Protein AF-A0A2E6H188-F1 (afdb_monomer_lite)

Radius of gyration: 14.77 Å; chains: 1; bounding box: 38×25×34 Å

Sequence (88 aa):
MLISEEVVWAKGRKASEVDKYTTWYSPSPECRLGGFTISTYTHNDFVGVSAHSSDGECNAKFFQIPLDKIEDFCKALVRVKKQVDTNH

Secondary structure (DSSP, 8-state):
-EEEEEEES--TT-HHHHTT-EEEP-SSS-EEE-EEEEEEETT-SEEEEEEEETTEEEEEEEEEEEGGGHHHHHHHHHHHHHHHHHH-

Foldseek 3Di:
DKDKDKDFQAEADDPVRVVRWDFDDDPDPTFTFGIWMWMDDPPDQWIKIFTQGNVGTDPVDIDIDGPVCPVVVVVVVVVVVVVVVVVD

pLDDT: mean 88.63, std 10.49, range [55.62, 98.25]

Structure (mmCIF, N/CA/C/O backbone):
data_AF-A0A2E6H188-F1
#
_entry.id   AF-A0A2E6H188-F1
#
loop_
_atom_site.group_PDB
_atom_site.id
_atom_site.type_symbol
_atom_site.label_atom_id
_atom_site.label_alt_id
_atom_site.label_comp_id
_atom_site.label_asym_id
_atom_site.label_entity_id
_atom_site.label_seq_id
_atom_site.pdbx_PDB_ins_code
_atom_site.Cartn_x
_atom_site.Cartn_y
_atom_site.Cartn_z
_atom_site.occupancy
_atom_site.B_iso_or_equiv
_atom_site.auth_seq_id
_atom_site.auth_comp_id
_atom_site.auth_asym_id
_atom_site.auth_atom_id
_atom_site.pdbx_PDB_model_num
ATOM 1 N N . MET A 1 1 ? -20.036 1.817 -6.877 1.00 88.44 1 MET A N 1
ATOM 2 C CA . MET A 1 1 ? -19.176 2.952 -7.281 1.00 88.44 1 MET A CA 1
ATOM 3 C C . MET A 1 1 ? -17.741 2.620 -6.898 1.00 88.44 1 MET A C 1
ATOM 5 O O . MET A 1 1 ? -17.568 2.031 -5.837 1.00 88.44 1 MET A O 1
ATOM 9 N N . LEU A 1 2 ? -16.762 2.912 -7.761 1.00 93.25 2 LEU A N 1
ATOM 10 C CA . LEU A 1 2 ? -15.333 2.773 -7.446 1.00 93.25 2 LEU A CA 1
ATOM 11 C C . LEU A 1 2 ? -14.862 4.032 -6.711 1.00 93.25 2 LEU A C 1
ATOM 13 O O . LEU A 1 2 ? -15.178 5.140 -7.140 1.00 93.25 2 LEU A O 1
ATOM 17 N N . ILE A 1 3 ? -14.123 3.847 -5.625 1.00 95.19 3 ILE A N 1
ATOM 18 C CA . ILE A 1 3 ? -13.408 4.889 -4.885 1.00 95.19 3 ILE A CA 1
ATOM 19 C C . ILE A 1 3 ? -11.922 4.572 -5.041 1.00 95.19 3 ILE A C 1
ATOM 21 O O . ILE A 1 3 ? -11.538 3.414 -4.869 1.00 95.19 3 ILE A O 1
ATOM 25 N N . SER A 1 4 ? -11.101 5.560 -5.401 1.00 95.38 4 SER A N 1
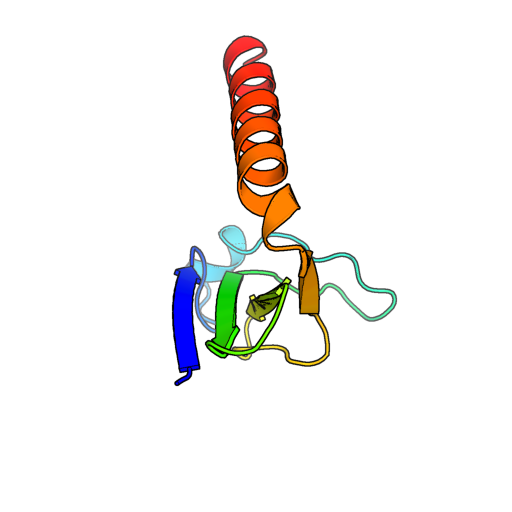ATOM 26 C CA . SER A 1 4 ? -9.675 5.357 -5.663 1.00 95.38 4 SER A CA 1
ATOM 27 C C . SER A 1 4 ? -8.859 6.592 -5.306 1.00 95.38 4 SER A C 1
ATOM 29 O O . SER A 1 4 ? -9.268 7.703 -5.623 1.00 95.38 4 SER A O 1
ATOM 31 N N . GLU A 1 5 ? -7.692 6.372 -4.712 1.00 95.75 5 GLU A N 1
ATOM 32 C CA . GLU A 1 5 ? -6.713 7.387 -4.321 1.00 95.75 5 GLU A CA 1
ATOM 33 C C . GLU A 1 5 ? -5.297 6.910 -4.677 1.00 95.75 5 GLU A C 1
ATOM 35 O O . GLU A 1 5 ? -5.020 5.708 -4.661 1.00 95.75 5 GLU A O 1
ATOM 40 N N . GLU A 1 6 ? -4.385 7.837 -4.977 1.00 94.75 6 GLU A N 1
ATOM 41 C CA . GLU A 1 6 ? -2.987 7.523 -5.302 1.00 94.75 6 GLU A CA 1
ATOM 42 C C . GLU A 1 6 ? -2.012 8.102 -4.273 1.00 94.75 6 GLU A C 1
ATOM 44 O O . GLU A 1 6 ? -2.103 9.264 -3.876 1.00 94.75 6 GLU A O 1
ATOM 49 N N . VAL A 1 7 ? -1.003 7.311 -3.910 1.00 94.25 7 VAL A N 1
ATOM 50 C CA . VAL A 1 7 ? 0.143 7.753 -3.108 1.00 94.25 7 VAL A CA 1
ATOM 51 C C . VAL A 1 7 ? 1.409 7.472 -3.903 1.00 94.25 7 VAL A C 1
ATOM 53 O O . VAL A 1 7 ? 1.766 6.313 -4.084 1.00 94.25 7 VAL A O 1
ATOM 56 N N . VAL A 1 8 ? 2.101 8.511 -4.382 1.00 93.75 8 VAL A N 1
ATOM 57 C CA . VAL A 1 8 ? 3.252 8.342 -5.286 1.00 93.75 8 VAL A CA 1
ATOM 58 C C . VAL A 1 8 ? 4.464 9.151 -4.836 1.00 93.75 8 VAL A C 1
ATOM 60 O O . VAL A 1 8 ? 4.347 10.339 -4.544 1.00 93.75 8 VAL A O 1
ATOM 63 N N . TRP A 1 9 ? 5.637 8.519 -4.838 1.00 93.81 9 TRP A N 1
ATOM 64 C CA . TRP A 1 9 ? 6.926 9.127 -4.487 1.00 93.81 9 TRP A CA 1
ATOM 65 C C . TRP A 1 9 ? 8.026 8.916 -5.545 1.00 93.81 9 TRP A C 1
ATOM 67 O O . TRP A 1 9 ? 9.039 9.611 -5.491 1.00 93.81 9 TRP A O 1
ATOM 77 N N . ALA A 1 10 ? 7.826 8.033 -6.531 1.00 92.06 10 ALA A N 1
ATOM 78 C CA . ALA A 1 10 ? 8.682 7.904 -7.715 1.00 92.06 10 ALA A CA 1
ATOM 79 C C . ALA A 1 10 ? 7.855 7.552 -8.965 1.00 92.06 10 ALA A C 1
ATOM 81 O O . ALA A 1 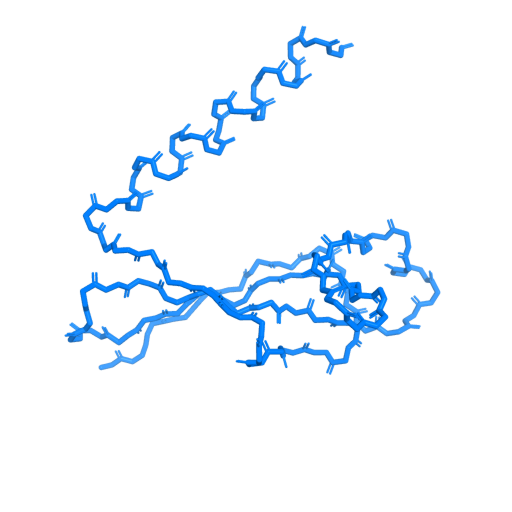10 ? 6.915 6.758 -8.880 1.00 92.06 10 ALA A O 1
ATOM 82 N N . LYS A 1 11 ? 8.182 8.133 -10.130 1.00 88.50 11 LYS A N 1
ATOM 83 C CA . LYS A 1 11 ? 7.436 7.909 -11.388 1.00 88.50 11 LYS A CA 1
ATOM 84 C C . LYS A 1 11 ? 8.329 7.643 -12.600 1.00 88.50 11 LYS A C 1
ATOM 86 O O . LYS A 1 11 ? 9.218 8.420 -12.936 1.00 88.50 11 LYS A O 1
ATOM 91 N N . GLY A 1 12 ? 7.995 6.600 -13.360 1.00 85.06 12 GLY A N 1
ATOM 92 C CA . GLY A 1 12 ? 8.625 6.285 -14.644 1.00 85.06 12 GLY A CA 1
ATOM 93 C C . GLY A 1 12 ? 10.111 5.915 -14.548 1.00 85.06 12 GLY A C 1
ATOM 94 O O . GLY A 1 12 ? 10.642 5.609 -13.485 1.00 85.06 12 GLY A O 1
ATOM 95 N N . ARG A 1 13 ? 10.809 5.938 -15.687 1.00 83.25 13 ARG A N 1
ATOM 96 C CA . ARG A 1 13 ? 12.187 5.418 -15.817 1.00 83.25 13 ARG A CA 1
ATOM 97 C C . ARG A 1 13 ? 13.271 6.502 -15.888 1.00 83.25 13 ARG A C 1
ATOM 99 O O . ARG A 1 13 ? 14.384 6.233 -16.332 1.00 83.25 13 ARG A O 1
ATOM 106 N N . LYS A 1 14 ? 12.954 7.743 -15.506 1.00 86.62 14 LYS A N 1
ATOM 107 C CA . LYS A 1 14 ? 13.923 8.852 -15.550 1.00 86.62 14 LYS A CA 1
ATOM 108 C C . LYS A 1 14 ? 15.038 8.619 -14.530 1.00 86.62 14 LYS A C 1
ATOM 110 O O . LYS A 1 14 ? 14.758 8.212 -13.408 1.00 86.62 14 LYS A O 1
ATOM 115 N N . ALA A 1 15 ? 16.279 8.949 -14.891 1.00 83.31 15 ALA A N 1
ATOM 116 C CA . ALA A 1 15 ? 17.431 8.815 -13.993 1.00 83.31 15 ALA A CA 1
ATOM 117 C C . ALA A 1 15 ? 17.223 9.554 -12.656 1.00 83.31 15 ALA A C 1
ATOM 119 O O . ALA A 1 15 ? 17.532 9.015 -11.604 1.00 83.31 15 ALA A O 1
ATOM 120 N N . SER A 1 16 ? 16.588 10.732 -12.689 1.00 89.75 16 SER A N 1
ATOM 121 C CA . SER A 1 16 ? 16.255 11.542 -11.505 1.00 89.75 16 SER A CA 1
ATOM 122 C C . SER A 1 16 ? 15.258 10.897 -10.533 1.00 89.75 16 SER A C 1
ATOM 124 O O . SER A 1 16 ? 15.029 11.423 -9.447 1.00 89.75 16 SER A O 1
ATOM 126 N N . GLU A 1 17 ? 14.598 9.815 -10.943 1.00 90.06 17 GLU A N 1
ATOM 127 C CA . GLU A 1 17 ? 13.588 9.110 -10.151 1.00 90.06 17 GLU A CA 1
ATOM 128 C C . GLU A 1 17 ? 14.140 7.816 -9.554 1.00 90.06 17 GLU A C 1
ATOM 130 O O . GLU A 1 17 ? 13.539 7.282 -8.629 1.00 90.06 17 GLU A O 1
ATOM 135 N N . VAL A 1 18 ? 15.283 7.323 -10.053 1.00 85.69 18 VAL A N 1
ATOM 136 C CA . VAL A 1 18 ? 15.856 6.021 -9.676 1.00 85.69 18 VAL A CA 1
ATOM 137 C C . VAL A 1 18 ? 16.067 5.921 -8.168 1.00 85.69 18 VAL A C 1
ATOM 139 O O . VAL A 1 18 ? 15.618 4.946 -7.574 1.00 85.69 18 VAL A O 1
ATOM 142 N N . ASP A 1 19 ? 16.639 6.954 -7.552 1.00 88.94 19 ASP A N 1
ATOM 143 C CA . ASP A 1 19 ? 16.971 6.958 -6.120 1.00 88.94 19 ASP A CA 1
ATOM 144 C C . ASP A 1 19 ? 15.751 7.145 -5.208 1.00 88.94 19 ASP A C 1
ATOM 146 O O . ASP A 1 19 ? 15.844 6.981 -3.994 1.00 88.94 19 ASP A O 1
ATOM 150 N N . LYS A 1 20 ? 14.593 7.498 -5.777 1.00 92.69 20 LYS A N 1
ATOM 151 C CA . LYS A 1 20 ? 13.340 7.636 -5.025 1.00 92.69 20 LYS A CA 1
ATOM 152 C C . LYS A 1 20 ? 12.607 6.308 -4.896 1.00 92.69 20 LYS A C 1
ATOM 154 O O . LYS A 1 20 ? 11.761 6.164 -4.017 1.00 92.69 20 LYS A O 1
ATOM 159 N N . TYR A 1 21 ? 12.881 5.353 -5.783 1.00 89.81 21 TYR A N 1
ATOM 160 C CA . TYR A 1 21 ? 12.246 4.046 -5.715 1.00 89.81 21 TYR A CA 1
ATOM 161 C C . TYR A 1 21 ? 12.674 3.308 -4.451 1.00 89.81 21 TYR A C 1
ATOM 163 O O . TYR A 1 21 ? 13.851 3.247 -4.107 1.00 89.81 21 TYR A O 1
ATOM 171 N N . THR A 1 22 ? 11.701 2.695 -3.790 1.00 90.31 22 THR A N 1
ATOM 172 C CA . THR A 1 22 ? 11.937 1.752 -2.699 1.00 90.31 22 THR A CA 1
ATOM 173 C C . THR A 1 22 ? 11.824 0.322 -3.226 1.00 90.31 22 THR A C 1
ATOM 175 O O . THR A 1 22 ? 11.599 0.097 -4.418 1.00 90.31 22 THR A O 1
ATOM 178 N N . THR A 1 23 ? 12.001 -0.672 -2.359 1.00 82.44 23 THR A N 1
ATOM 179 C CA . THR A 1 23 ? 11.956 -2.084 -2.754 1.00 82.44 23 THR A CA 1
ATOM 180 C C . THR A 1 23 ? 10.607 -2.700 -2.405 1.00 82.44 23 THR A C 1
ATOM 182 O O . THR A 1 23 ? 10.164 -2.624 -1.261 1.00 82.44 23 THR A O 1
ATOM 185 N N . TRP A 1 24 ? 9.983 -3.386 -3.363 1.00 78.31 24 TRP A N 1
ATOM 186 C CA . TRP A 1 24 ? 8.896 -4.326 -3.094 1.00 78.31 24 TRP A CA 1
ATOM 187 C C . TRP A 1 24 ? 9.430 -5.755 -3.151 1.00 78.31 24 TRP A C 1
ATOM 189 O O . TRP A 1 24 ? 9.903 -6.204 -4.201 1.00 78.31 24 TRP A O 1
ATOM 199 N N . TYR A 1 25 ? 9.332 -6.487 -2.037 1.00 74.19 25 TYR A N 1
ATOM 200 C CA . TYR A 1 25 ? 9.820 -7.863 -1.970 1.00 74.19 25 TYR A CA 1
ATOM 201 C C . TYR A 1 25 ? 9.128 -8.754 -3.013 1.00 74.19 25 TYR A C 1
ATOM 203 O O . TYR A 1 25 ? 7.904 -8.770 -3.145 1.00 74.19 25 TYR A O 1
ATOM 211 N N . SER A 1 26 ? 9.929 -9.474 -3.793 1.00 67.88 26 SER A N 1
ATOM 212 C CA . SER A 1 26 ? 9.482 -10.257 -4.939 1.00 67.88 26 SER A CA 1
ATOM 213 C C . SER A 1 26 ? 10.474 -11.387 -5.204 1.00 67.88 26 SER A C 1
ATOM 215 O O . SER A 1 26 ? 11.672 -11.120 -5.223 1.00 67.88 26 SER A O 1
ATOM 217 N N . PRO A 1 27 ? 10.013 -12.623 -5.458 1.00 63.75 27 PRO A N 1
ATOM 218 C CA . PRO A 1 27 ? 10.896 -13.735 -5.822 1.00 63.75 27 PRO A CA 1
ATOM 219 C C . PRO A 1 27 ? 11.499 -13.615 -7.241 1.00 63.75 27 PRO A C 1
ATOM 221 O O . PRO A 1 27 ? 12.370 -14.394 -7.605 1.00 63.75 27 PRO A O 1
ATOM 224 N N . SER A 1 28 ? 11.044 -12.645 -8.040 1.00 55.62 28 SER A N 1
ATOM 225 C CA . SER A 1 28 ? 11.526 -12.289 -9.390 1.00 55.62 28 SER A CA 1
ATOM 226 C C . SER A 1 28 ? 12.123 -10.864 -9.354 1.00 55.62 28 SER A C 1
ATOM 228 O O . SER A 1 28 ? 11.706 -10.122 -8.454 1.00 55.62 28 SER A O 1
ATOM 230 N N . PRO A 1 29 ? 13.070 -10.470 -10.243 1.00 57.78 29 PRO A N 1
ATOM 231 C CA . PRO A 1 29 ? 14.090 -9.455 -9.964 1.00 57.78 29 PRO A CA 1
ATOM 232 C C . PRO A 1 29 ? 13.534 -8.119 -9.469 1.00 57.78 29 PRO A C 1
ATOM 234 O O . PRO A 1 29 ? 12.406 -7.737 -9.783 1.00 57.78 29 PRO A O 1
ATOM 237 N N . GLU A 1 30 ? 14.373 -7.456 -8.667 1.00 57.69 30 GLU A N 1
ATOM 238 C CA . GLU A 1 30 ? 14.147 -6.215 -7.920 1.00 57.69 30 GLU A CA 1
ATOM 239 C C . GLU A 1 30 ? 13.034 -5.344 -8.498 1.00 57.69 30 GLU A C 1
ATOM 241 O O . GLU A 1 30 ? 13.206 -4.582 -9.451 1.00 57.69 30 GLU A O 1
ATOM 246 N N . CYS A 1 31 ? 11.856 -5.457 -7.895 1.00 67.44 31 CYS A N 1
ATOM 247 C CA . CYS A 1 31 ? 10.748 -4.609 -8.271 1.00 67.44 31 CYS A CA 1
ATOM 248 C C . CYS A 1 31 ? 10.847 -3.313 -7.489 1.00 67.44 31 CYS A C 1
ATOM 250 O O . CYS A 1 31 ? 10.558 -3.250 -6.293 1.00 67.44 31 CYS A O 1
ATOM 252 N N . ARG A 1 32 ? 11.279 -2.287 -8.216 1.00 84.50 32 ARG A N 1
ATOM 253 C CA . ARG A 1 32 ? 11.251 -0.897 -7.788 1.00 84.50 32 ARG A CA 1
ATOM 254 C C . ARG A 1 32 ? 9.813 -0.495 -7.489 1.00 84.50 32 ARG A C 1
ATOM 256 O O . ARG A 1 32 ? 8.937 -0.721 -8.320 1.00 84.50 32 ARG A O 1
ATOM 263 N N . LEU A 1 33 ? 9.589 0.094 -6.325 1.00 90.00 33 LEU A N 1
ATOM 264 C CA . LEU A 1 33 ? 8.298 0.551 -5.833 1.00 90.00 33 LEU A CA 1
ATOM 265 C C . LEU A 1 33 ? 8.286 2.076 -5.767 1.00 90.00 33 LEU A C 1
ATOM 267 O O . LEU A 1 33 ? 9.099 2.685 -5.070 1.00 90.00 33 LEU A O 1
ATOM 271 N N . GLY A 1 34 ? 7.396 2.688 -6.539 1.00 91.81 34 GLY A N 1
ATOM 272 C CA . GLY A 1 34 ? 7.282 4.143 -6.644 1.00 91.81 34 GLY A CA 1
ATOM 273 C C . GLY A 1 34 ? 6.004 4.714 -6.049 1.00 91.81 34 GLY A C 1
ATOM 274 O O . GLY A 1 34 ? 5.887 5.931 -5.931 1.00 91.81 34 GLY A O 1
ATOM 275 N N . GLY A 1 35 ? 5.043 3.869 -5.683 1.00 93.81 35 GLY A N 1
ATOM 276 C CA . GLY A 1 35 ? 3.732 4.323 -5.247 1.00 93.81 35 GLY A CA 1
ATOM 277 C C . GLY A 1 35 ? 2.739 3.196 -5.010 1.00 93.81 35 GLY A C 1
ATOM 278 O O . GLY A 1 35 ? 3.063 2.017 -5.185 1.00 93.81 35 GLY A O 1
ATOM 279 N N . PHE A 1 36 ? 1.521 3.591 -4.656 1.00 93.94 36 PHE A N 1
ATOM 280 C CA . PHE A 1 36 ? 0.355 2.734 -4.511 1.00 93.94 36 PHE A CA 1
ATOM 281 C C . PHE A 1 36 ? -0.902 3.385 -5.093 1.00 93.94 36 PHE A C 1
ATOM 283 O O . PHE A 1 36 ? -1.137 4.575 -4.877 1.00 93.94 36 PHE A O 1
ATOM 290 N N . THR A 1 37 ? -1.753 2.574 -5.721 1.00 94.69 37 THR A N 1
ATOM 291 C CA . THR A 1 37 ? -3.189 2.858 -5.856 1.00 94.69 37 THR A CA 1
ATOM 292 C C . THR A 1 37 ? -3.913 2.226 -4.676 1.00 94.69 37 THR A C 1
ATOM 294 O O . THR A 1 37 ? -3.727 1.040 -4.403 1.00 94.69 37 THR A O 1
ATOM 297 N N . ILE A 1 38 ? -4.770 2.982 -4.002 1.00 95.25 38 ILE A N 1
ATOM 298 C CA . ILE A 1 38 ? -5.641 2.507 -2.928 1.00 95.25 38 ILE A CA 1
ATOM 299 C C . ILE A 1 38 ? -7.068 2.600 -3.448 1.00 95.25 38 ILE A C 1
ATOM 301 O O . ILE A 1 38 ? -7.533 3.694 -3.753 1.00 95.25 38 ILE A O 1
ATOM 305 N N . SER A 1 39 ? -7.768 1.477 -3.578 1.00 95.62 39 SER A N 1
ATOM 306 C CA . SER A 1 39 ? -9.101 1.478 -4.178 1.00 95.62 39 SER A CA 1
ATOM 307 C C . SER A 1 39 ? -10.059 0.482 -3.542 1.00 95.62 39 SER A C 1
ATOM 309 O O . SER A 1 39 ? -9.668 -0.530 -2.959 1.00 95.62 39 SER A O 1
ATOM 311 N N . THR A 1 40 ? -11.350 0.779 -3.639 1.00 96.50 40 THR A N 1
ATOM 312 C CA . THR A 1 40 ? -12.414 -0.134 -3.228 1.00 96.50 40 THR A CA 1
ATOM 313 C C . THR A 1 40 ? -13.707 0.147 -3.981 1.00 96.50 40 THR A C 1
ATOM 315 O O . THR A 1 40 ? -13.923 1.241 -4.508 1.00 96.50 40 THR A O 1
ATOM 318 N N . TYR A 1 41 ? -14.598 -0.836 -4.014 1.00 94.88 41 TYR A N 1
ATOM 319 C CA . TYR A 1 41 ? -15.972 -0.629 -4.439 1.00 94.88 41 TYR A CA 1
ATOM 320 C C . TYR A 1 41 ? -16.866 -0.447 -3.217 1.00 94.88 41 TYR A C 1
ATOM 322 O O . TYR A 1 41 ? -16.669 -1.084 -2.193 1.00 94.88 41 TYR A O 1
ATOM 330 N N . THR A 1 42 ? -17.916 0.363 -3.348 1.00 93.62 42 THR A N 1
ATOM 331 C CA . THR A 1 42 ? -18.879 0.645 -2.262 1.00 93.62 42 THR A CA 1
ATOM 332 C C . THR A 1 42 ? -19.559 -0.580 -1.635 1.00 93.62 42 THR A C 1
ATOM 334 O O . THR A 1 42 ? -20.217 -0.432 -0.615 1.00 93.62 42 THR A O 1
ATOM 337 N N . HIS A 1 43 ? -19.472 -1.757 -2.258 1.00 93.50 43 HIS A N 1
ATOM 338 C CA . HIS A 1 43 ? -20.041 -3.011 -1.755 1.00 93.50 43 HIS A CA 1
ATOM 339 C C . HIS A 1 43 ? -18.995 -3.964 -1.153 1.00 93.50 43 HIS A C 1
ATOM 341 O O . HIS A 1 43 ? -19.363 -5.051 -0.720 1.00 93.50 43 HIS A O 1
ATOM 347 N N . ASN A 1 44 ? -17.713 -3.588 -1.152 1.00 94.50 44 ASN A N 1
ATOM 348 C CA . ASN A 1 44 ? -16.645 -4.403 -0.583 1.00 94.50 44 ASN A CA 1
ATOM 349 C C . ASN A 1 44 ? -16.496 -4.139 0.917 1.00 94.50 44 ASN A C 1
ATOM 351 O O . ASN A 1 44 ? -16.760 -3.042 1.406 1.00 94.50 44 ASN A O 1
ATOM 355 N N . ASP A 1 45 ? -15.983 -5.137 1.623 1.00 96.88 45 ASP A N 1
ATOM 356 C CA . ASP A 1 45 ? -15.607 -5.102 3.037 1.00 96.88 45 ASP A CA 1
ATOM 357 C C . ASP A 1 45 ? -14.090 -4.914 3.247 1.00 96.88 45 ASP A C 1
ATOM 359 O O . ASP A 1 45 ? -13.586 -5.014 4.366 1.00 96.88 45 ASP A O 1
ATOM 363 N N . PHE A 1 46 ? -13.353 -4.583 2.183 1.00 97.00 46 PHE A N 1
ATOM 364 C CA . PHE A 1 46 ? -11.910 -4.340 2.199 1.00 97.00 46 PHE A CA 1
ATOM 365 C C . PHE A 1 46 ? -11.503 -3.162 1.306 1.00 97.00 46 PHE A C 1
ATOM 367 O O . PHE A 1 46 ? -12.231 -2.745 0.403 1.00 97.00 46 PHE A O 1
ATOM 374 N N . VAL A 1 47 ? -10.284 -2.670 1.516 1.00 96.56 47 VAL A N 1
ATOM 375 C CA . VAL A 1 47 ? -9.557 -1.777 0.607 1.00 96.56 47 VAL A CA 1
ATOM 376 C C . VAL A 1 47 ? -8.440 -2.565 -0.069 1.00 96.56 47 VAL A C 1
ATOM 378 O O . VAL A 1 47 ? -7.692 -3.277 0.599 1.00 96.56 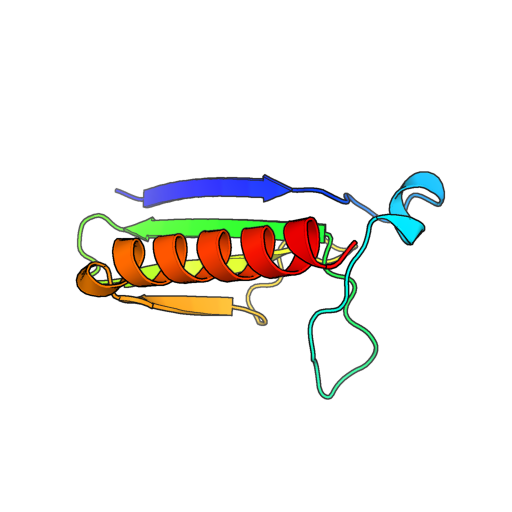47 VAL A O 1
ATOM 381 N N . GLY A 1 48 ? -8.333 -2.456 -1.391 1.00 95.19 48 GLY A N 1
ATOM 382 C CA . GLY A 1 48 ? -7.219 -2.991 -2.166 1.00 95.19 48 GLY A CA 1
ATOM 383 C C . GLY A 1 48 ? -6.095 -1.968 -2.295 1.00 95.19 48 GLY A C 1
ATOM 384 O O . GLY A 1 48 ? -6.351 -0.777 -2.467 1.00 95.19 48 GLY A O 1
ATOM 385 N N . VAL A 1 49 ? -4.852 -2.437 -2.230 1.00 93.88 49 VAL A N 1
ATOM 386 C CA . VAL A 1 49 ? -3.646 -1.628 -2.417 1.00 93.88 49 VAL A CA 1
ATOM 387 C C . VAL A 1 49 ? -2.798 -2.264 -3.513 1.00 93.88 49 VAL A C 1
ATOM 389 O O . VAL A 1 49 ? -2.286 -3.366 -3.322 1.00 93.88 49 VAL A O 1
ATOM 392 N N . SER A 1 50 ? -2.643 -1.575 -4.642 1.00 91.75 50 SER A N 1
ATOM 393 C CA . SER A 1 50 ? -1.875 -2.024 -5.812 1.00 91.75 50 SER A CA 1
ATOM 394 C C . SER A 1 50 ? -0.563 -1.255 -5.920 1.00 91.75 50 SER A C 1
ATOM 396 O O . SER A 1 50 ? -0.560 -0.026 -5.903 1.00 91.75 50 SER A O 1
ATOM 398 N N . ALA A 1 51 ? 0.561 -1.955 -6.045 1.00 90.56 51 ALA A N 1
ATOM 399 C CA . ALA A 1 51 ? 1.883 -1.345 -6.159 1.00 90.56 51 ALA A CA 1
ATOM 400 C C . ALA A 1 51 ? 2.101 -0.663 -7.517 1.00 90.56 51 ALA A C 1
ATOM 402 O O . ALA A 1 51 ? 1.717 -1.192 -8.557 1.00 90.56 51 ALA A O 1
ATOM 403 N N . HIS A 1 52 ? 2.798 0.472 -7.529 1.00 89.88 52 HIS A N 1
ATOM 404 C CA . HIS A 1 52 ? 3.328 1.093 -8.745 1.00 89.88 52 HIS A CA 1
ATOM 405 C C . HIS A 1 52 ? 4.808 0.763 -8.885 1.00 89.88 52 HIS A C 1
ATOM 407 O O . HIS A 1 52 ? 5.600 1.002 -7.972 1.00 89.88 52 HIS A O 1
ATOM 413 N N . SER A 1 53 ? 5.188 0.250 -10.048 1.00 85.31 53 SER A N 1
ATOM 414 C CA . SER A 1 53 ? 6.580 0.043 -10.438 1.00 85.31 53 SER A CA 1
ATOM 415 C C . SER A 1 53 ? 7.071 1.142 -11.379 1.00 85.31 53 SER A C 1
ATOM 417 O O . SER A 1 53 ? 6.315 2.042 -11.749 1.00 85.31 53 SER A O 1
ATOM 419 N N . SER A 1 54 ? 8.323 1.045 -11.837 1.00 80.12 54 SER A N 1
ATOM 420 C CA . SER A 1 54 ? 8.839 1.935 -12.889 1.00 80.12 54 SER A CA 1
ATOM 421 C C . SER A 1 54 ? 8.033 1.901 -14.187 1.00 80.12 54 SER A C 1
ATOM 423 O O . SER A 1 54 ? 8.162 2.809 -15.011 1.00 80.1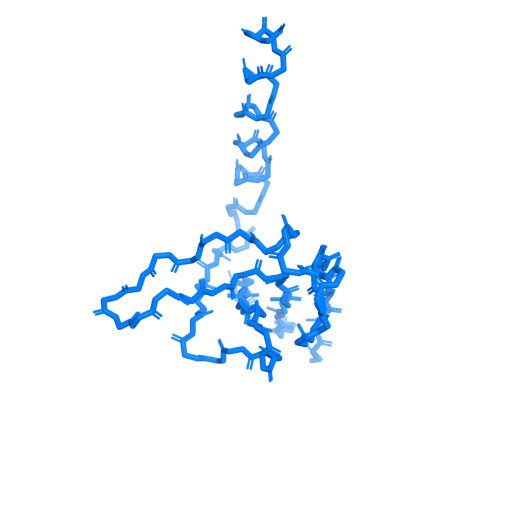2 54 SER A O 1
ATOM 425 N N . ASP A 1 55 ? 7.210 0.867 -14.351 1.00 79.75 55 ASP A N 1
ATOM 426 C CA . ASP A 1 55 ? 6.410 0.592 -15.540 1.00 79.75 55 ASP A CA 1
ATOM 427 C C . ASP A 1 55 ? 4.931 0.954 -15.335 1.00 79.75 55 ASP A C 1
ATOM 429 O O . ASP A 1 55 ? 4.112 0.725 -16.220 1.00 79.75 55 ASP A O 1
ATOM 433 N N . GLY A 1 56 ? 4.595 1.552 -14.187 1.00 81.06 56 GLY A N 1
ATOM 434 C CA . GLY A 1 56 ? 3.231 1.892 -13.793 1.00 81.06 56 GLY A CA 1
ATOM 435 C C . GLY A 1 56 ? 2.623 0.875 -12.830 1.00 81.06 56 GLY A C 1
ATOM 436 O O . GLY A 1 56 ? 3.337 0.136 -12.142 1.00 81.06 56 GLY A O 1
ATOM 437 N N . GLU A 1 57 ? 1.294 0.876 -12.752 1.00 78.75 57 GLU A N 1
ATOM 438 C CA . GLU A 1 57 ? 0.525 0.036 -11.834 1.00 78.75 57 GLU A CA 1
ATOM 439 C C . GLU A 1 57 ? 0.752 -1.462 -12.093 1.00 78.75 57 GLU A C 1
ATOM 441 O O . GLU A 1 57 ? 0.702 -1.949 -13.223 1.00 78.75 57 GLU A O 1
ATOM 446 N N . CYS A 1 58 ? 1.009 -2.210 -11.023 1.00 78.00 58 CYS A N 1
ATOM 447 C CA . CYS A 1 58 ? 1.313 -3.630 -11.057 1.00 78.00 58 CYS A CA 1
ATOM 448 C C . CYS A 1 58 ? 0.208 -4.425 -10.356 1.00 78.00 58 CYS A C 1
ATOM 450 O O . CYS A 1 58 ? 0.277 -4.713 -9.163 1.00 78.00 58 CYS A O 1
ATOM 452 N N . ASN A 1 59 ? -0.785 -4.862 -11.130 1.00 70.12 59 ASN A N 1
ATOM 453 C CA . ASN A 1 59 ? -1.930 -5.631 -10.622 1.00 70.12 59 ASN A CA 1
ATOM 454 C C . ASN A 1 59 ? -1.564 -7.019 -10.070 1.00 70.12 59 ASN A C 1
ATOM 456 O O . ASN A 1 59 ? -2.365 -7.635 -9.380 1.00 70.12 59 ASN A O 1
ATOM 460 N N . ALA A 1 60 ? -0.362 -7.528 -10.356 1.00 73.38 60 ALA A N 1
ATOM 461 C CA . ALA A 1 60 ? 0.139 -8.774 -9.770 1.00 73.38 60 ALA A CA 1
ATOM 462 C C . ALA A 1 60 ? 0.702 -8.578 -8.350 1.00 73.38 60 ALA A C 1
ATOM 464 O O . ALA A 1 60 ? 0.979 -9.551 -7.649 1.00 73.38 60 ALA A O 1
ATOM 465 N N . LYS A 1 61 ? 0.913 -7.325 -7.934 1.00 78.56 61 LYS A N 1
ATOM 466 C CA . LYS A 1 61 ? 1.522 -6.944 -6.659 1.00 78.56 61 LYS A CA 1
ATOM 467 C C . LYS A 1 61 ? 0.542 -6.083 -5.895 1.00 78.56 61 LYS A C 1
ATOM 469 O O . LYS A 1 61 ? 0.654 -4.861 -5.855 1.00 78.56 61 LYS A O 1
ATOM 474 N N . PHE A 1 62 ? -0.437 -6.758 -5.317 1.00 87.50 62 PHE A N 1
ATOM 475 C CA . PHE A 1 62 ? -1.477 -6.123 -4.536 1.00 87.50 62 PHE A CA 1
ATOM 476 C C . PHE A 1 62 ? -1.711 -6.884 -3.238 1.00 87.50 62 PHE A C 1
ATOM 478 O O . PHE A 1 62 ? -1.388 -8.067 -3.115 1.00 87.50 62 PHE A O 1
ATOM 485 N N . PHE A 1 63 ? -2.284 -6.190 -2.269 1.00 91.88 63 PHE A N 1
ATOM 486 C CA . PHE A 1 63 ? -2.810 -6.789 -1.052 1.00 91.88 63 PHE A CA 1
ATOM 487 C C . PHE A 1 63 ? -4.115 -6.098 -0.672 1.00 91.88 63 PHE A C 1
ATOM 489 O O . PHE A 1 63 ? -4.485 -5.073 -1.244 1.00 91.88 63 PHE A O 1
ATOM 496 N N . GLN A 1 64 ? -4.832 -6.688 0.275 1.00 95.44 64 GLN A N 1
ATOM 497 C CA . GLN A 1 64 ? -6.109 -6.178 0.754 1.00 95.44 64 GLN A CA 1
ATOM 498 C C . GLN A 1 64 ? -6.048 -5.973 2.262 1.00 95.44 64 GLN A C 1
ATOM 500 O O . GLN A 1 64 ? -5.384 -6.728 2.975 1.00 95.44 64 GLN A O 1
ATOM 505 N N . ILE A 1 65 ? -6.756 -4.955 2.739 1.00 97.19 65 ILE A N 1
ATOM 506 C CA . ILE A 1 65 ? -6.924 -4.668 4.161 1.00 97.19 65 ILE A CA 1
ATOM 507 C C . ILE A 1 65 ? -8.428 -4.610 4.448 1.00 97.19 65 ILE A C 1
ATOM 509 O O . ILE A 1 65 ? -9.119 -3.816 3.804 1.00 97.19 65 ILE A O 1
ATOM 513 N N . PRO A 1 66 ? -8.955 -5.407 5.392 1.00 97.81 66 PRO A N 1
ATOM 514 C CA . PRO A 1 66 ? -10.349 -5.304 5.815 1.00 97.81 66 PRO A CA 1
ATOM 515 C C . PRO A 1 66 ? -10.693 -3.894 6.307 1.00 97.81 66 PRO A C 1
ATOM 517 O O . PRO A 1 66 ? -9.876 -3.256 6.979 1.00 97.81 66 PRO A O 1
ATOM 520 N N . LEU A 1 67 ? -11.900 -3.410 6.005 1.00 96.56 67 LEU A N 1
ATOM 521 C CA . LEU A 1 67 ? -12.331 -2.053 6.362 1.00 96.56 67 LEU A CA 1
ATOM 522 C C . LEU A 1 67 ? -12.284 -1.802 7.872 1.00 96.56 67 LEU A C 1
ATOM 524 O O . LEU A 1 67 ? -11.857 -0.731 8.302 1.00 96.56 67 LEU A O 1
ATOM 528 N N . ASP A 1 68 ? -12.643 -2.800 8.679 1.00 97.69 68 ASP A N 1
ATOM 529 C CA . ASP A 1 68 ? -12.618 -2.715 10.143 1.00 97.69 68 ASP A CA 1
ATOM 530 C C . ASP A 1 68 ? -11.193 -2.641 10.727 1.00 97.69 68 ASP A C 1
ATOM 532 O O . ASP A 1 68 ? -11.033 -2.332 11.906 1.00 97.69 68 ASP A O 1
ATOM 536 N N . LYS A 1 69 ? -10.153 -2.907 9.923 1.00 98.06 69 LYS A N 1
ATOM 537 C CA . LYS A 1 69 ? -8.736 -2.853 10.330 1.00 98.06 69 LYS A CA 1
ATOM 538 C C . LYS A 1 69 ? -7.980 -1.635 9.818 1.00 98.06 69 LYS A C 1
ATOM 540 O O . LYS A 1 69 ? -6.828 -1.448 10.210 1.00 98.06 69 LYS A O 1
ATOM 545 N N . ILE A 1 70 ? -8.589 -0.793 8.982 1.00 96.19 70 ILE A N 1
ATOM 546 C CA . ILE A 1 70 ? -7.898 0.349 8.360 1.00 96.19 70 ILE A CA 1
ATOM 547 C C . ILE A 1 70 ? -7.336 1.310 9.410 1.00 96.19 70 ILE A C 1
ATOM 549 O O . ILE A 1 70 ? -6.177 1.715 9.319 1.00 96.19 70 ILE A O 1
ATOM 553 N N . GLU A 1 71 ? -8.114 1.647 10.440 1.00 97.56 71 GLU A N 1
ATOM 554 C CA . GLU A 1 71 ? -7.635 2.550 11.488 1.00 97.56 71 GLU A CA 1
ATOM 555 C C . GLU A 1 71 ? -6.442 1.983 12.258 1.00 97.56 71 GLU A C 1
ATOM 557 O O . GLU A 1 71 ? -5.483 2.707 12.533 1.00 97.56 71 GLU A O 1
ATOM 562 N N . ASP A 1 72 ? -6.490 0.698 12.605 1.00 98.12 72 ASP A N 1
ATOM 563 C CA . ASP A 1 72 ? -5.423 0.030 13.349 1.00 98.12 72 ASP A CA 1
ATOM 564 C C . ASP A 1 72 ? -4.152 -0.071 12.508 1.00 98.12 72 ASP A C 1
ATOM 566 O O . ASP A 1 72 ? -3.055 0.209 13.001 1.00 98.12 72 ASP A O 1
ATOM 570 N N . PHE A 1 73 ? -4.300 -0.377 11.218 1.00 96.94 73 PHE A N 1
ATOM 571 C CA . PHE A 1 73 ? -3.205 -0.370 10.257 1.00 96.94 73 PHE A CA 1
ATOM 572 C C . PHE A 1 73 ? -2.545 1.016 10.170 1.00 96.94 73 PHE A C 1
ATOM 574 O O . PHE A 1 73 ? -1.329 1.137 10.332 1.00 96.94 73 PHE A O 1
ATOM 581 N N . CYS A 1 74 ? -3.330 2.086 10.017 1.00 96.19 74 CYS A N 1
ATOM 582 C CA . CYS A 1 74 ? -2.824 3.462 9.981 1.00 96.19 74 CYS A CA 1
ATOM 583 C C . CYS A 1 74 ? -2.134 3.874 11.292 1.00 96.19 74 CYS A C 1
ATOM 585 O O . CYS A 1 74 ? -1.052 4.471 11.268 1.00 96.19 74 CYS A O 1
ATOM 587 N N . LYS A 1 75 ? -2.715 3.532 12.450 1.00 98.06 75 LYS A N 1
ATOM 588 C CA . LYS A 1 75 ? -2.107 3.784 13.770 1.00 98.06 75 LYS A CA 1
ATOM 589 C C . LYS A 1 75 ? -0.764 3.064 13.898 1.00 98.06 75 LYS A C 1
ATOM 591 O O . LYS A 1 75 ? 0.199 3.659 14.389 1.00 98.06 75 LYS A O 1
ATOM 596 N N . ALA A 1 76 ? -0.676 1.818 13.431 1.00 98.25 76 ALA A N 1
ATOM 597 C CA . ALA A 1 76 ? 0.563 1.050 13.424 1.00 98.25 76 ALA A CA 1
ATOM 598 C C . ALA A 1 76 ? 1.635 1.702 12.535 1.00 98.25 76 ALA A C 1
ATOM 600 O O . ALA A 1 76 ? 2.758 1.901 13.002 1.00 98.25 76 ALA A O 1
ATOM 601 N N . LEU A 1 77 ? 1.284 2.128 11.314 1.00 96.25 77 LEU A N 1
ATOM 602 C CA . LEU A 1 77 ? 2.202 2.838 10.411 1.00 96.25 77 LEU A CA 1
ATOM 603 C C . LEU A 1 77 ? 2.785 4.104 11.057 1.00 96.25 77 LEU A C 1
ATOM 605 O O . LEU A 1 77 ? 4.000 4.309 11.062 1.00 96.25 77 LEU A O 1
ATOM 609 N N . VAL A 1 78 ? 1.932 4.937 11.660 1.00 97.69 78 VAL A N 1
ATOM 610 C CA . VAL A 1 78 ? 2.366 6.172 12.334 1.00 97.69 78 VAL A CA 1
ATOM 611 C C . VAL A 1 78 ? 3.247 5.871 13.547 1.00 97.69 78 VAL A C 1
ATOM 613 O O . VAL A 1 78 ? 4.223 6.583 13.789 1.00 97.69 78 VAL A O 1
ATOM 616 N N . ARG A 1 79 ? 2.933 4.824 14.317 1.00 97.19 79 ARG A N 1
ATOM 617 C CA . ARG A 1 79 ? 3.747 4.413 15.467 1.00 97.19 79 ARG A CA 1
ATOM 618 C C . ARG A 1 79 ? 5.149 3.988 15.041 1.00 97.19 79 ARG A C 1
ATOM 620 O O . ARG A 1 79 ? 6.109 4.438 15.663 1.00 97.19 79 ARG A O 1
ATOM 627 N N . VAL A 1 80 ? 5.265 3.169 13.995 1.00 96.88 80 VAL A N 1
ATOM 628 C CA . VAL A 1 80 ? 6.564 2.737 13.457 1.00 96.88 80 VAL A CA 1
ATOM 629 C C . VAL A 1 80 ? 7.372 3.945 12.989 1.00 96.88 80 VAL A C 1
ATOM 631 O O . VAL A 1 80 ? 8.525 4.085 13.386 1.00 96.88 80 VAL A O 1
ATOM 634 N N . LYS A 1 81 ? 6.755 4.872 12.243 1.00 96.00 81 LYS A N 1
ATOM 635 C CA . LYS A 1 81 ? 7.411 6.122 11.832 1.00 96.00 81 LYS A CA 1
ATOM 636 C C . LYS A 1 81 ? 7.978 6.891 13.031 1.00 96.00 81 LYS A C 1
ATOM 638 O O . LYS A 1 81 ? 9.159 7.209 13.050 1.00 96.00 81 LYS A O 1
ATOM 643 N N . LYS A 1 82 ? 7.159 7.141 14.060 1.00 96.12 82 LYS A N 1
ATOM 644 C CA . LYS A 1 82 ? 7.590 7.878 15.262 1.00 96.12 82 LYS A CA 1
ATOM 645 C C . LYS A 1 82 ? 8.775 7.218 15.965 1.00 96.12 82 LYS A C 1
ATOM 647 O O . LYS A 1 82 ? 9.645 7.919 16.468 1.00 96.12 82 LYS A O 1
ATOM 652 N N . GLN A 1 83 ? 8.804 5.887 16.026 1.00 96.25 83 GLN A N 1
ATOM 653 C CA . GLN A 1 83 ? 9.922 5.157 16.628 1.00 96.25 83 GLN A CA 1
ATOM 654 C C . GLN A 1 83 ? 11.220 5.356 15.842 1.00 96.25 83 GLN A C 1
ATOM 656 O O . GLN A 1 83 ? 12.267 5.529 16.454 1.00 96.25 83 GLN A O 1
ATOM 661 N N . VAL A 1 84 ? 11.152 5.372 14.508 1.00 94.94 84 VAL A N 1
ATOM 662 C CA . VAL A 1 84 ? 12.314 5.671 13.659 1.00 94.94 84 VAL A CA 1
ATOM 663 C C . VAL A 1 84 ? 12.788 7.111 13.868 1.00 94.94 84 VAL A C 1
ATOM 665 O O . VAL A 1 84 ? 13.983 7.307 14.069 1.00 94.94 84 VAL A O 1
ATOM 668 N N . ASP A 1 85 ? 11.864 8.077 13.903 1.00 93.06 85 ASP A N 1
ATOM 669 C CA . ASP A 1 85 ? 12.163 9.506 14.101 1.00 93.06 85 ASP A CA 1
ATOM 670 C C . ASP A 1 85 ? 12.737 9.815 15.498 1.00 93.06 85 ASP A C 1
ATOM 672 O O . ASP A 1 85 ? 13.450 10.792 15.663 1.00 93.06 85 ASP A O 1
ATOM 676 N N . THR A 1 86 ? 12.410 9.014 16.518 1.00 90.75 86 THR A N 1
ATOM 677 C CA . THR A 1 86 ? 12.929 9.200 17.892 1.00 90.75 86 THR A CA 1
ATOM 678 C C . THR A 1 86 ? 14.329 8.600 18.070 1.00 90.75 86 THR A C 1
ATOM 680 O O . THR A 1 86 ? 15.049 8.975 18.991 1.00 90.75 86 THR 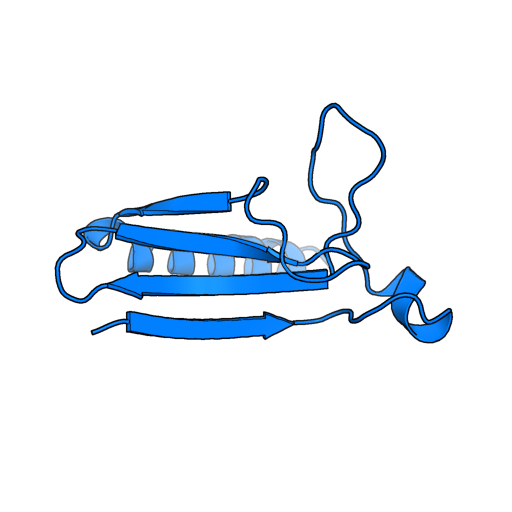A O 1
ATOM 683 N N . ASN A 1 87 ? 14.694 7.636 17.219 1.00 79.75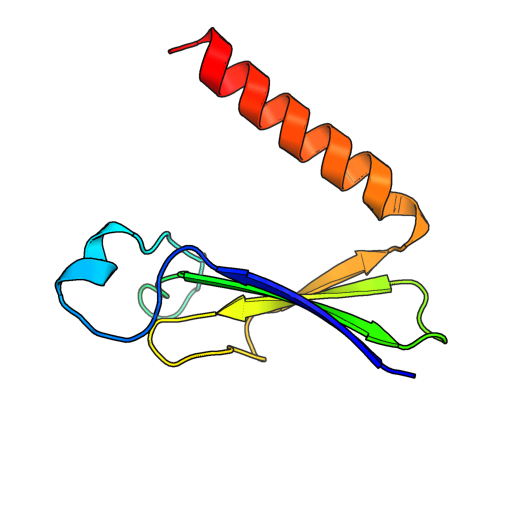 87 ASN A N 1
ATOM 684 C CA . ASN A 1 87 ? 15.969 6.918 17.274 1.00 79.75 87 ASN A CA 1
ATOM 685 C C . ASN A 1 87 ? 17.024 7.471 16.294 1.00 79.75 87 ASN A C 1
ATOM 687 O O . ASN A 1 87 ? 18.151 6.976 16.300 1.00 79.75 87 ASN A O 1
ATOM 691 N N . HIS A 1 88 ? 16.650 8.431 15.445 1.00 55.88 88 HIS A N 1
ATOM 692 C CA . HIS A 1 88 ? 17.548 9.234 14.607 1.00 55.88 88 HIS A CA 1
ATOM 693 C C . HIS A 1 88 ? 17.782 10.599 15.252 1.00 55.88 88 HIS A C 1
ATOM 695 O O . HIS A 1 88 ? 18.903 11.125 15.080 1.00 55.88 88 HIS A O 1
#